Protein AF-A0A966RGQ1-F1 (afdb_monomer_lite)

Foldseek 3Di:
DVVVLVVVCVVPVDDSVVVVLVVLLCVQAPPVLDDPLDDSLLSSLCSVDDHVVSSVLRVVQSVCVVVVRHADSQQSNVCVVVVHRDHPVRSDDPPDPPVDDDCVVVVVVVVVVVVVCVVVCVVVVPDPVRVVVVVVVCVVVVVVVVVD

Secondary structure (DSSP, 8-state):
-HHHHHHHHHHH---HHHHHHHHHHHHHS-GGG--TTS-HHHHHHHTTS-HHHHHHHHHHHHHHHHTT-PPPHHHHHHHHHHTSPPPHHHHPPP---TTS---HHHHHHHHHHHHHHHHTTHHHH--HHHHHHHHHHHHHHHHHHHT-

Structure (mmCIF, N/CA/C/O backbone):
data_AF-A0A966RGQ1-F1
#
_entry.id   AF-A0A966RGQ1-F1
#
loop_
_atom_site.group_PDB
_atom_site.id
_atom_site.type_symbol
_atom_site.label_atom_id
_atom_site.label_alt_id
_atom_site.label_comp_id
_atom_site.label_asym_id
_atom_site.label_entity_id
_atom_site.label_seq_id
_atom_site.pdbx_PDB_ins_code
_atom_site.Cartn_x
_atom_site.Cartn_y
_atom_site.Cartn_z
_atom_site.occupancy
_atom_site.B_iso_or_equiv
_atom_site.auth_seq_id
_atom_site.auth_comp_id
_atom_site.auth_asym_id
_atom_site.auth_atom_id
_atom_site.pdbx_PDB_model_num
ATOM 1 N N . PRO A 1 1 ? -16.340 -23.302 -6.396 1.00 59.97 1 PRO A N 1
ATOM 2 C CA . PRO A 1 1 ? -16.047 -22.030 -5.678 1.00 59.97 1 PRO A CA 1
ATOM 3 C C . PRO A 1 1 ? -16.454 -20.765 -6.450 1.00 59.97 1 PRO A C 1
ATOM 5 O O . PRO A 1 1 ? -16.933 -19.827 -5.831 1.00 59.97 1 PRO A O 1
ATOM 8 N N . THR A 1 2 ? -16.271 -20.742 -7.775 1.00 67.94 2 THR A N 1
ATOM 9 C CA . THR A 1 2 ? -16.638 -19.633 -8.678 1.00 67.94 2 THR A CA 1
ATOM 10 C C . THR A 1 2 ? -18.139 -19.338 -8.700 1.00 67.94 2 THR A C 1
ATOM 12 O O . THR A 1 2 ? -18.509 -18.208 -8.413 1.00 67.94 2 THR A O 1
ATOM 15 N N . ALA A 1 3 ? -18.987 -20.358 -8.879 1.00 76.88 3 ALA A N 1
ATOM 16 C CA . ALA A 1 3 ? -20.446 -20.190 -8.954 1.00 76.88 3 ALA A CA 1
ATOM 17 C C . ALA A 1 3 ? -21.059 -19.460 -7.739 1.00 76.88 3 ALA A C 1
ATOM 19 O O . ALA A 1 3 ? -21.890 -18.578 -7.904 1.00 76.88 3 ALA A O 1
ATOM 20 N N . ILE A 1 4 ? -20.579 -19.752 -6.521 1.00 87.94 4 ILE A N 1
ATOM 21 C CA . ILE A 1 4 ? -21.057 -19.098 -5.286 1.00 87.94 4 ILE A CA 1
ATOM 22 C C . ILE A 1 4 ? -20.761 -17.592 -5.296 1.00 87.94 4 ILE A C 1
ATOM 24 O O . ILE A 1 4 ? -21.556 -16.795 -4.805 1.00 87.94 4 ILE A O 1
ATOM 28 N N . VAL A 1 5 ? -19.602 -17.194 -5.827 1.00 89.44 5 VAL A N 1
ATOM 29 C CA . VAL A 1 5 ? -19.222 -15.779 -5.887 1.00 89.44 5 VAL A CA 1
ATOM 30 C C . VAL A 1 5 ? -20.052 -15.060 -6.944 1.00 89.44 5 VAL A C 1
ATOM 32 O O . VAL A 1 5 ? -20.506 -13.953 -6.686 1.00 89.44 5 VAL A O 1
ATOM 35 N N . ASP A 1 6 ? -20.292 -15.690 -8.092 1.00 92.00 6 ASP A N 1
ATOM 36 C CA . ASP A 1 6 ? -21.054 -15.084 -9.186 1.00 92.00 6 ASP A CA 1
ATOM 37 C C . ASP A 1 6 ? -22.537 -14.889 -8.799 1.00 92.00 6 ASP A C 1
ATOM 39 O O . ASP A 1 6 ? -23.110 -13.827 -9.051 1.00 92.00 6 ASP A O 1
ATOM 43 N N . ASP A 1 7 ? -23.132 -15.842 -8.069 1.00 95.12 7 ASP A N 1
ATOM 44 C CA . ASP A 1 7 ? -24.458 -15.669 -7.460 1.00 95.12 7 ASP A CA 1
ATOM 45 C C . ASP A 1 7 ? -24.485 -14.535 -6.430 1.00 95.12 7 ASP A C 1
ATOM 47 O O . ASP A 1 7 ? -25.419 -13.729 -6.411 1.00 95.12 7 ASP A O 1
ATOM 51 N N . ALA A 1 8 ? -23.453 -14.429 -5.590 1.00 94.75 8 ALA A N 1
ATOM 52 C CA . ALA A 1 8 ? -23.352 -13.351 -4.616 1.00 94.75 8 ALA A CA 1
ATOM 53 C C . ALA A 1 8 ? -23.220 -11.973 -5.291 1.00 94.75 8 ALA A C 1
ATOM 55 O O . ALA A 1 8 ? -23.854 -11.024 -4.829 1.00 94.75 8 ALA A O 1
ATOM 56 N N . VAL A 1 9 ? -22.478 -11.855 -6.401 1.00 96.56 9 VAL A N 1
ATOM 57 C CA . VAL A 1 9 ? -22.426 -10.620 -7.211 1.00 96.56 9 VAL A CA 1
ATOM 58 C C . VAL A 1 9 ? -23.828 -10.264 -7.704 1.00 96.56 9 VAL A C 1
ATOM 60 O O . VAL A 1 9 ? -24.276 -9.137 -7.515 1.00 96.56 9 VAL A O 1
ATOM 63 N N . ARG A 1 10 ? -24.553 -11.231 -8.277 1.00 96.50 10 ARG A N 1
ATOM 64 C CA . ARG A 1 10 ? -25.904 -11.016 -8.817 1.00 96.50 10 ARG A CA 1
ATOM 65 C C . ARG A 1 10 ? -26.911 -10.580 -7.749 1.00 96.50 10 ARG A C 1
ATOM 67 O O . ARG A 1 10 ? -27.751 -9.734 -8.027 1.00 96.50 10 ARG A O 1
ATOM 74 N N . ILE A 1 11 ? -26.849 -11.164 -6.551 1.00 97.25 11 ILE A N 1
ATOM 75 C CA . ILE A 1 11 ? -27.787 -10.871 -5.453 1.00 97.25 11 ILE A CA 1
ATOM 76 C C . ILE A 1 11 ? -27.457 -9.539 -4.769 1.00 97.25 11 ILE A C 1
ATOM 78 O O . ILE A 1 11 ? -28.365 -8.794 -4.412 1.00 97.25 11 ILE A O 1
ATOM 82 N N . THR A 1 12 ? -26.172 -9.251 -4.549 1.00 96.44 12 THR A N 1
ATOM 83 C CA . THR A 1 12 ? -25.744 -8.109 -3.719 1.00 96.44 12 THR A CA 1
ATOM 84 C C . THR A 1 12 ? -25.377 -6.863 -4.523 1.00 96.44 12 THR A C 1
ATOM 86 O O . THR A 1 12 ? -25.300 -5.781 -3.950 1.00 96.44 12 THR A O 1
ATOM 89 N N . GLY A 1 13 ? -25.092 -7.002 -5.821 1.00 96.31 13 GLY A N 1
ATOM 90 C CA . GLY A 1 13 ? -24.530 -5.937 -6.656 1.00 96.31 13 GLY A CA 1
ATOM 91 C C . GLY A 1 13 ? -23.077 -5.575 -6.320 1.00 96.31 13 GLY A C 1
ATOM 92 O O . GLY A 1 13 ? -22.519 -4.660 -6.923 1.00 96.31 13 GLY A O 1
ATOM 93 N N . ILE A 1 14 ? -22.445 -6.267 -5.367 1.00 95.69 14 ILE A N 1
ATOM 94 C CA . ILE A 1 14 ? -21.058 -6.017 -4.972 1.00 95.69 14 ILE A CA 1
ATOM 95 C C . ILE A 1 14 ? -20.123 -6.647 -6.004 1.00 95.69 14 ILE A C 1
ATOM 97 O O . ILE A 1 14 ? -20.281 -7.812 -6.367 1.00 95.69 14 ILE A O 1
ATOM 101 N N . ASP A 1 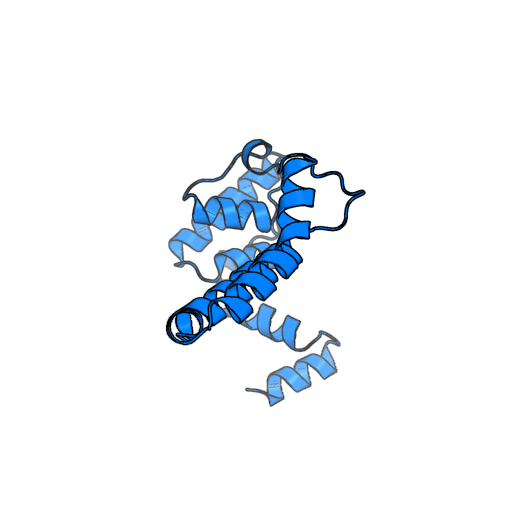15 ? -19.106 -5.894 -6.429 1.00 95.31 15 ASP A N 1
ATOM 102 C CA . ASP A 1 15 ? -18.086 -6.397 -7.347 1.00 95.31 15 ASP A CA 1
ATOM 103 C C . ASP A 1 15 ? -17.401 -7.677 -6.827 1.00 95.31 15 ASP A C 1
ATOM 105 O O . ASP A 1 15 ? -17.111 -7.851 -5.635 1.00 95.31 15 ASP A O 1
ATOM 109 N N . ARG A 1 16 ? -17.068 -8.559 -7.769 1.00 94.50 16 ARG A N 1
ATOM 110 C CA . ARG A 1 16 ? -16.435 -9.853 -7.520 1.00 94.50 16 ARG A CA 1
ATOM 111 C C . ARG A 1 16 ? -15.149 -9.733 -6.703 1.00 94.50 16 ARG A C 1
ATOM 113 O O . ARG A 1 16 ? -14.925 -10.538 -5.796 1.00 94.50 16 ARG A O 1
ATOM 120 N N . SER A 1 17 ? -14.290 -8.758 -7.004 1.00 93.06 17 SER A N 1
ATOM 121 C CA . SER A 1 17 ? -13.024 -8.575 -6.283 1.00 93.06 17 SER A CA 1
ATOM 122 C C . SER A 1 17 ? -13.260 -8.157 -4.829 1.00 93.06 17 SER A C 1
ATOM 124 O O . SER A 1 17 ? -12.569 -8.638 -3.926 1.00 93.06 17 SER A O 1
ATOM 126 N N . THR A 1 18 ? -14.290 -7.346 -4.580 1.00 93.75 18 THR A N 1
ATOM 127 C CA . THR A 1 18 ? -14.711 -6.937 -3.237 1.00 93.75 18 THR A CA 1
ATOM 128 C C . THR A 1 18 ? -15.231 -8.126 -2.434 1.00 93.75 18 THR A C 1
ATOM 130 O O . THR A 1 18 ? -14.769 -8.346 -1.314 1.00 93.75 18 THR A O 1
ATOM 133 N N . LEU A 1 19 ? -16.092 -8.969 -3.014 1.00 95.62 19 LEU A N 1
ATOM 134 C CA . LEU A 1 19 ? -16.584 -10.183 -2.346 1.00 95.62 19 LEU A CA 1
ATOM 135 C C . LEU A 1 19 ? -15.451 -11.157 -2.000 1.00 95.62 19 LEU A C 1
ATOM 137 O O . LEU A 1 19 ? -15.415 -11.715 -0.901 1.00 95.62 19 LEU A O 1
ATOM 141 N N . LEU A 1 20 ? -14.482 -11.331 -2.902 1.00 94.06 20 LEU A N 1
ATOM 142 C CA . LEU A 1 20 ? -13.304 -12.159 -2.636 1.00 94.06 20 LEU A CA 1
ATOM 143 C C . LEU A 1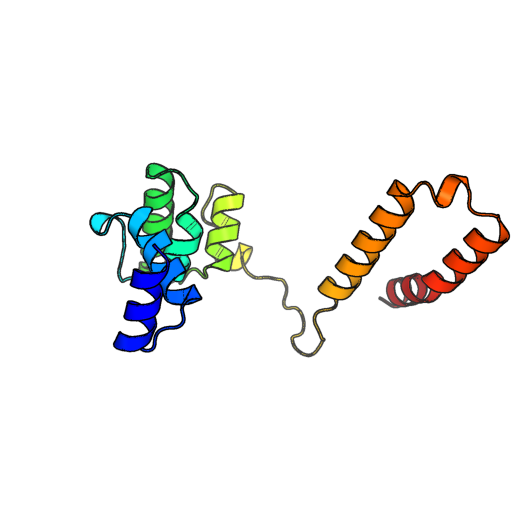 20 ? -12.434 -11.577 -1.516 1.00 94.06 20 LEU A C 1
ATOM 145 O O . LEU A 1 20 ? -11.957 -12.336 -0.668 1.00 94.06 20 LEU A O 1
ATOM 149 N N . ASN A 1 21 ? -12.268 -10.251 -1.466 1.00 94.12 21 ASN A N 1
ATOM 150 C CA . ASN A 1 21 ? -11.575 -9.572 -0.369 1.00 94.12 21 ASN A CA 1
ATOM 151 C C . ASN A 1 21 ? -12.307 -9.777 0.966 1.00 94.12 21 ASN A C 1
ATOM 153 O O . ASN A 1 21 ? -11.669 -10.095 1.971 1.00 94.12 21 ASN A O 1
ATOM 157 N N . TYR A 1 22 ? -13.635 -9.651 0.986 1.00 95.19 22 TYR A N 1
ATOM 158 C CA . TYR A 1 22 ? -14.451 -9.881 2.181 1.00 95.19 22 TYR A CA 1
ATOM 159 C C . TYR A 1 22 ? -14.344 -11.327 2.659 1.00 95.19 22 TYR A C 1
ATOM 161 O O . TYR A 1 22 ? -14.099 -11.573 3.842 1.00 95.19 22 TYR A O 1
ATOM 169 N N . ALA A 1 23 ? -14.439 -12.294 1.748 1.00 95.31 23 ALA A N 1
ATOM 170 C CA . ALA A 1 23 ? -14.273 -13.705 2.072 1.00 95.31 23 ALA A CA 1
ATOM 171 C C . ALA A 1 23 ? -12.858 -14.011 2.596 1.00 95.31 23 ALA A C 1
ATOM 173 O O . ALA A 1 23 ? -12.702 -14.762 3.559 1.00 95.31 23 ALA A O 1
ATOM 174 N N . TYR A 1 24 ? -11.821 -13.423 1.991 1.00 95.88 24 TYR A N 1
ATOM 175 C CA . TYR A 1 24 ? -10.432 -13.591 2.420 1.00 95.88 24 TYR A CA 1
ATOM 176 C C . TYR A 1 24 ? -10.207 -13.085 3.847 1.00 95.88 24 TYR A C 1
ATOM 178 O O . TYR A 1 24 ? -9.762 -13.855 4.701 1.00 95.88 24 TYR A O 1
ATOM 186 N N . VAL A 1 25 ? -10.563 -11.828 4.117 1.00 97.44 25 VAL A N 1
ATOM 187 C CA . VAL A 1 25 ? -10.425 -11.221 5.447 1.00 97.44 25 VAL A CA 1
ATOM 188 C C . VAL A 1 25 ? -11.271 -11.982 6.461 1.00 97.44 25 VAL A C 1
ATOM 190 O O . VAL A 1 25 ? -10.786 -12.304 7.543 1.00 97.44 25 VAL A O 1
ATOM 193 N N . SER A 1 26 ? -12.494 -12.370 6.087 1.00 96.50 26 SER A N 1
ATOM 194 C CA . SER A 1 26 ? -13.390 -13.076 7.000 1.00 96.50 26 SER A CA 1
ATOM 195 C C . SER A 1 26 ? -12.860 -14.438 7.444 1.00 96.50 26 SER A C 1
ATOM 197 O O . SER A 1 26 ? -13.064 -14.824 8.593 1.00 96.50 26 SER A O 1
ATOM 199 N N . ARG A 1 27 ? -12.164 -15.159 6.555 1.00 96.06 27 ARG A N 1
ATOM 200 C CA . ARG A 1 27 ? -11.516 -16.438 6.886 1.00 96.06 27 ARG A CA 1
ATOM 201 C C . ARG A 1 27 ? -10.276 -16.268 7.759 1.00 96.06 27 ARG A C 1
ATOM 203 O O . ARG A 1 27 ? -9.961 -17.166 8.529 1.00 96.06 27 ARG A O 1
ATOM 210 N N . LYS A 1 28 ? -9.542 -15.165 7.596 1.00 97.69 28 LYS A N 1
ATOM 211 C CA . LYS A 1 28 ? -8.277 -14.928 8.304 1.00 97.69 28 LYS A CA 1
ATOM 212 C C . LYS A 1 28 ? -8.467 -14.304 9.678 1.00 97.69 28 LYS A C 1
ATOM 214 O O . LYS A 1 28 ? -7.700 -14.624 10.575 1.00 97.69 28 LYS A O 1
ATOM 219 N N . ILE A 1 29 ? -9.488 -13.467 9.834 1.00 97.00 29 ILE A N 1
ATOM 220 C CA . ILE A 1 29 ? -9.728 -12.694 11.051 1.00 97.00 29 ILE A CA 1
ATOM 221 C C . ILE A 1 29 ? -11.104 -13.083 11.597 1.00 97.00 29 ILE A C 1
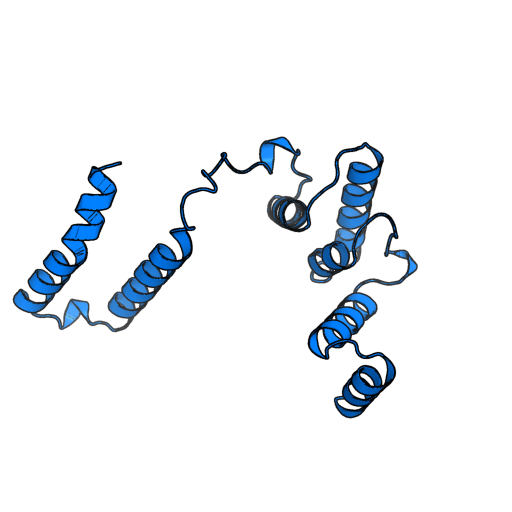ATOM 223 O O . ILE A 1 29 ? -12.120 -12.708 11.000 1.00 97.00 29 ILE A O 1
ATOM 227 N N . PRO A 1 30 ? -11.181 -13.844 12.703 1.00 93.81 30 PRO A N 1
ATOM 228 C CA . PRO A 1 30 ? -12.445 -14.206 13.338 1.00 93.81 30 PRO A CA 1
ATOM 229 C C . PRO A 1 30 ? -13.252 -12.973 13.751 1.00 93.81 30 PRO A C 1
ATOM 231 O O . PRO A 1 30 ? -12.671 -11.949 14.095 1.00 93.81 30 PRO A O 1
ATOM 234 N N . ILE A 1 31 ? -14.585 -13.076 13.784 1.00 93.69 31 ILE A N 1
ATOM 235 C CA . ILE A 1 31 ? -15.473 -11.946 14.118 1.00 93.69 31 ILE A CA 1
ATOM 236 C C . ILE A 1 31 ? -15.122 -11.278 15.458 1.00 93.69 31 ILE A C 1
ATOM 238 O O . ILE A 1 31 ? -15.112 -10.059 15.537 1.00 93.69 31 ILE A O 1
ATOM 242 N N . ARG A 1 32 ? -14.729 -12.069 16.467 1.00 91.75 32 ARG A N 1
ATOM 243 C CA . ARG A 1 32 ? -14.299 -11.596 17.798 1.00 91.75 32 ARG A CA 1
ATOM 244 C C . ARG A 1 32 ? -13.025 -10.748 17.799 1.00 91.75 32 ARG A C 1
ATOM 246 O O . ARG A 1 32 ? -12.735 -10.099 18.790 1.00 91.75 32 ARG A O 1
ATOM 253 N N . SER A 1 33 ? -12.237 -10.828 16.731 1.00 91.00 33 SER A N 1
ATOM 254 C CA . SER A 1 33 ? -11.002 -10.063 16.553 1.00 91.00 33 SER A CA 1
ATOM 255 C C . SER A 1 33 ? -11.207 -8.870 15.622 1.00 91.00 33 SER A C 1
ATOM 257 O O . SER A 1 33 ? -10.265 -8.127 15.386 1.00 91.00 33 SER A O 1
ATOM 259 N N . ARG A 1 34 ? -12.409 -8.703 15.054 1.00 94.69 34 ARG A N 1
ATOM 260 C CA . ARG A 1 34 ? -12.757 -7.539 14.239 1.00 94.69 34 ARG A CA 1
ATOM 261 C C . ARG A 1 34 ? -13.336 -6.461 15.138 1.00 94.69 34 ARG A C 1
ATOM 263 O O . ARG A 1 34 ? -14.055 -6.763 16.085 1.00 94.69 34 ARG A O 1
ATOM 270 N N . THR A 1 35 ? -13.076 -5.212 14.790 1.00 94.06 35 THR A N 1
ATOM 271 C CA . THR A 1 35 ? -13.604 -4.054 15.510 1.00 94.06 35 THR A CA 1
ATOM 272 C C . THR A 1 35 ? -14.330 -3.118 14.557 1.00 94.06 35 THR A C 1
ATOM 274 O O . THR A 1 35 ? -13.874 -2.879 13.440 1.00 94.06 35 THR A O 1
ATOM 277 N N . ALA A 1 36 ? -15.458 -2.564 15.003 1.00 93.75 36 ALA A N 1
ATOM 278 C CA . ALA A 1 36 ? -16.198 -1.554 14.251 1.00 93.75 36 ALA A CA 1
ATOM 279 C C . ALA A 1 36 ? -15.485 -0.187 14.230 1.00 93.75 36 ALA A C 1
ATOM 281 O O . ALA A 1 36 ? -15.804 0.649 13.390 1.00 93.75 36 ALA A O 1
ATOM 282 N N . THR A 1 37 ? -14.504 0.037 15.116 1.00 94.94 37 THR A N 1
ATOM 283 C CA . THR A 1 37 ? -13.704 1.275 15.141 1.00 94.94 37 THR A CA 1
ATOM 284 C C . THR A 1 37 ? -12.759 1.402 13.947 1.00 94.94 37 THR A C 1
ATOM 286 O O . THR A 1 37 ? -12.323 2.504 13.622 1.00 94.94 37 THR A O 1
ATOM 289 N N . LEU A 1 38 ? -12.439 0.289 13.277 1.00 96.38 38 LEU A N 1
ATOM 290 C CA . LEU A 1 38 ? -11.528 0.246 12.139 1.00 96.38 38 LEU A CA 1
ATOM 291 C C . LEU A 1 38 ? -12.263 -0.174 10.870 1.00 96.38 38 LEU A C 1
ATOM 293 O O . LEU A 1 38 ? -13.103 -1.070 10.867 1.00 96.38 38 LEU A O 1
ATOM 297 N N . SER A 1 39 ? -11.881 0.428 9.744 1.00 95.50 39 SER A N 1
ATOM 298 C CA . SER A 1 39 ? -12.431 0.036 8.445 1.00 95.50 39 SER A CA 1
ATOM 299 C C . SER A 1 39 ? -12.015 -1.385 8.038 1.00 95.50 39 SER A C 1
ATOM 301 O O . SER A 1 39 ? -11.009 -1.935 8.501 1.00 95.50 39 SER A O 1
ATOM 303 N N . TRP A 1 40 ? -12.750 -1.983 7.097 1.00 95.38 40 TRP A N 1
ATOM 304 C CA . TRP A 1 40 ? -12.427 -3.310 6.559 1.00 95.38 40 TRP A CA 1
ATOM 305 C C . TRP A 1 40 ? -11.019 -3.393 5.944 1.00 95.38 40 TRP A C 1
ATOM 307 O O . TRP A 1 40 ? -10.355 -4.426 6.010 1.00 95.38 40 TRP A O 1
ATOM 317 N N . GLU A 1 41 ? -10.517 -2.286 5.395 1.00 95.38 41 GLU A N 1
ATOM 318 C CA . GLU A 1 41 ? -9.176 -2.239 4.812 1.00 95.38 41 GLU A CA 1
ATOM 319 C C . GLU A 1 41 ? -8.062 -2.342 5.869 1.00 95.38 41 GLU A C 1
ATOM 321 O O . GLU A 1 41 ? -7.013 -2.913 5.574 1.00 95.38 41 GLU A O 1
ATOM 326 N N . HIS A 1 42 ? -8.281 -1.899 7.115 1.00 97.31 42 HIS A N 1
ATOM 327 C CA . HIS A 1 42 ? -7.329 -2.149 8.211 1.00 97.31 42 HIS A CA 1
ATOM 328 C C . HIS A 1 42 ? -7.210 -3.644 8.504 1.00 97.31 42 HIS A C 1
ATOM 330 O O . HIS A 1 42 ? -6.109 -4.189 8.573 1.00 97.31 42 HIS A O 1
ATOM 336 N N . HIS A 1 43 ? -8.352 -4.328 8.563 1.00 98.00 43 HIS A N 1
ATOM 337 C CA . HIS A 1 43 ? -8.409 -5.777 8.717 1.00 98.00 43 HIS A CA 1
ATOM 338 C C . HIS A 1 43 ? -7.694 -6.479 7.552 1.00 98.00 43 HIS A C 1
ATOM 340 O O . HIS A 1 43 ? -6.913 -7.407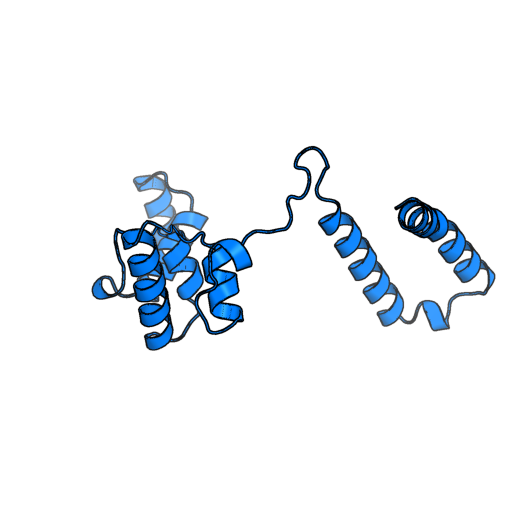 7.753 1.00 98.00 43 HIS A O 1
ATOM 346 N N . LYS A 1 44 ? -7.866 -5.996 6.319 1.00 97.38 44 LYS A N 1
ATOM 347 C CA . LYS A 1 44 ? -7.147 -6.523 5.152 1.00 97.38 44 LYS A CA 1
ATOM 348 C C . LYS A 1 44 ? -5.629 -6.364 5.248 1.00 97.38 44 LYS A C 1
ATOM 350 O O . LYS A 1 44 ? -4.916 -7.270 4.815 1.00 97.38 44 LYS A O 1
ATOM 355 N N . VAL A 1 45 ? -5.130 -5.253 5.799 1.00 97.12 45 VAL A N 1
ATOM 356 C CA . VAL A 1 45 ? -3.686 -5.026 5.996 1.00 97.12 45 VAL A CA 1
ATOM 357 C C . VAL A 1 45 ? -3.085 -6.094 6.912 1.00 97.12 45 VAL A C 1
ATOM 359 O O . VAL A 1 45 ? -2.051 -6.661 6.564 1.00 97.12 45 VAL A O 1
ATOM 362 N N . VAL A 1 46 ? -3.751 -6.420 8.023 1.00 97.56 46 VAL A N 1
ATOM 363 C CA . VAL A 1 46 ? -3.226 -7.382 9.007 1.00 97.56 46 VAL A CA 1
ATOM 364 C C . VAL A 1 46 ? -3.520 -8.845 8.662 1.00 97.56 46 VAL A C 1
ATOM 366 O O . VAL A 1 46 ? -2.854 -9.727 9.182 1.00 97.56 46 VAL A O 1
ATOM 369 N N . ALA A 1 47 ? -4.457 -9.146 7.755 1.00 97.50 47 ALA A N 1
ATOM 370 C CA . ALA A 1 47 ? -4.913 -10.517 7.456 1.00 97.50 47 ALA A CA 1
ATOM 371 C C . ALA A 1 47 ? -3.813 -11.506 7.001 1.00 97.50 47 ALA A C 1
ATOM 373 O O . ALA A 1 47 ? -4.040 -12.720 6.974 1.00 97.50 47 ALA A O 1
ATOM 374 N N . LYS A 1 48 ? -2.636 -11.002 6.611 1.00 94.31 48 LYS A N 1
ATOM 375 C CA . LYS A 1 48 ? -1.459 -11.811 6.257 1.00 94.31 48 LYS A CA 1
ATOM 376 C C . LYS A 1 48 ? -0.582 -12.189 7.456 1.00 94.31 48 LYS A C 1
ATOM 378 O O . LYS A 1 48 ? 0.230 -13.095 7.309 1.00 94.31 48 LYS A O 1
ATOM 383 N N . LEU A 1 49 ? -0.737 -11.514 8.591 1.00 95.94 49 LEU A N 1
ATOM 384 C CA . LEU A 1 49 ? 0.056 -11.727 9.800 1.00 95.94 49 LEU A CA 1
ATOM 385 C C . LEU A 1 49 ? -0.434 -12.954 10.589 1.00 95.94 49 LEU A C 1
ATOM 387 O O . LEU A 1 49 ? -1.572 -13.398 10.384 1.00 95.94 49 LEU A O 1
ATOM 391 N N . PRO A 1 50 ? 0.380 -13.504 11.504 1.00 95.44 50 PRO A N 1
ATOM 392 C CA . PRO A 1 50 ? -0.063 -14.498 12.477 1.00 95.44 50 PRO A CA 1
ATOM 393 C C . PRO A 1 50 ? -1.229 -13.994 13.354 1.00 95.44 50 PRO A C 1
ATOM 395 O O . PRO A 1 50 ? -1.323 -12.797 13.618 1.00 95.44 50 PRO A O 1
ATOM 398 N N . PRO A 1 51 ? -2.115 -14.876 13.862 1.00 93.88 51 PRO A N 1
ATOM 399 C CA . PRO A 1 51 ? -3.308 -14.464 14.617 1.00 93.88 51 PRO A CA 1
ATOM 400 C C . PRO A 1 51 ? -3.051 -13.633 15.883 1.00 93.88 51 PRO A C 1
ATOM 402 O O . PRO A 1 51 ? -3.937 -12.901 16.321 1.00 93.88 51 PRO A O 1
ATOM 405 N N . VAL A 1 52 ? -1.876 -13.779 16.504 1.00 93.56 52 VAL A N 1
ATOM 406 C CA . VAL A 1 52 ? -1.483 -12.979 17.675 1.00 93.56 52 VAL A CA 1
ATOM 407 C C . VAL A 1 52 ? -1.186 -11.547 17.237 1.00 93.56 52 VAL A C 1
ATOM 409 O O . VAL A 1 52 ? -1.888 -10.636 17.664 1.00 93.56 52 VAL A O 1
ATOM 412 N N . GLU A 1 53 ? -0.274 -11.377 16.279 1.00 95.38 53 GLU A N 1
ATOM 413 C CA . GLU A 1 53 ? 0.074 -10.070 15.710 1.00 95.38 53 GLU A CA 1
ATOM 414 C C . GLU A 1 53 ? -1.140 -9.357 15.100 1.00 95.38 53 GLU A C 1
ATOM 416 O O . GLU A 1 53 ? -1.305 -8.154 15.271 1.00 95.38 53 GLU A O 1
ATOM 421 N N . GLN A 1 54 ? -2.040 -10.082 14.421 1.00 97.38 54 GLN A N 1
ATOM 422 C CA . GLN A 1 54 ? -3.287 -9.501 13.905 1.00 97.38 54 GLN A CA 1
ATOM 423 C C . GLN A 1 54 ? -4.059 -8.749 14.989 1.00 97.38 54 GLN A C 1
ATOM 425 O O . GLN A 1 54 ? -4.535 -7.644 14.749 1.00 97.38 54 GLN A O 1
ATOM 430 N N . ARG A 1 55 ? -4.197 -9.366 16.165 1.00 95.25 55 ARG A N 1
ATOM 431 C CA . ARG A 1 55 ? -4.935 -8.797 17.291 1.00 95.25 55 ARG A CA 1
ATOM 432 C C . ARG A 1 55 ? -4.190 -7.612 17.881 1.00 95.25 55 ARG A C 1
ATOM 434 O O . ARG A 1 55 ? -4.793 -6.562 18.030 1.00 95.25 55 ARG A O 1
ATOM 441 N N . GLU A 1 56 ? -2.892 -7.760 18.127 1.00 95.25 56 GLU A N 1
ATOM 442 C CA . GLU A 1 56 ? -2.048 -6.689 18.669 1.00 95.25 56 GLU A CA 1
ATOM 443 C C . GLU A 1 56 ? -2.115 -5.425 17.804 1.00 95.25 56 GLU A C 1
ATOM 445 O O . GLU A 1 56 ? -2.347 -4.330 18.314 1.00 95.25 56 GLU A O 1
ATOM 450 N N . TRP A 1 57 ? -2.004 -5.572 16.482 1.00 97.44 57 TRP A N 1
ATOM 451 C CA . TRP A 1 57 ? -2.071 -4.443 15.555 1.00 97.44 57 TRP A CA 1
ATOM 452 C C . TRP A 1 57 ? -3.469 -3.834 15.431 1.00 97.44 57 TRP A C 1
ATOM 454 O O . TRP A 1 57 ? -3.585 -2.615 15.287 1.00 97.44 57 TRP A O 1
ATOM 464 N N . LEU A 1 58 ? -4.530 -4.646 15.477 1.00 97.19 58 LEU A N 1
ATOM 465 C CA . LEU A 1 58 ? -5.904 -4.134 15.464 1.00 97.19 58 LEU A CA 1
ATOM 466 C C . LEU A 1 58 ? -6.236 -3.401 16.764 1.00 97.19 58 LEU A C 1
ATOM 468 O O . LEU A 1 58 ? -6.816 -2.320 16.703 1.00 97.19 58 LEU A O 1
ATOM 472 N N . ASP A 1 59 ? -5.825 -3.935 17.912 1.00 95.81 59 ASP A N 1
ATOM 473 C CA . ASP A 1 59 ? -6.040 -3.312 19.216 1.00 95.81 59 ASP A CA 1
ATOM 474 C C . ASP A 1 59 ? -5.263 -1.996 19.316 1.00 95.81 59 ASP A C 1
ATOM 476 O O . ASP A 1 59 ? -5.841 -0.970 19.670 1.00 95.81 59 ASP A O 1
ATOM 480 N N . ALA A 1 60 ? -3.988 -1.982 18.915 1.00 95.12 60 ALA A N 1
ATOM 481 C CA . ALA A 1 60 ? -3.173 -0.770 18.915 1.00 95.12 60 ALA A CA 1
ATOM 482 C C . ALA A 1 60 ? -3.745 0.315 17.984 1.00 95.12 60 ALA A C 1
ATOM 484 O O . ALA A 1 60 ? -3.839 1.485 18.362 1.00 95.12 60 ALA A O 1
ATOM 485 N N . ALA A 1 61 ? -4.190 -0.058 16.779 1.00 96.12 61 ALA A N 1
ATOM 486 C CA . ALA A 1 61 ? -4.826 0.881 15.858 1.00 96.12 61 ALA A CA 1
ATOM 487 C C . ALA A 1 61 ? -6.182 1.386 16.386 1.00 96.12 61 ALA A C 1
ATOM 489 O O . ALA A 1 61 ? -6.472 2.578 16.283 1.00 96.12 61 ALA A O 1
ATOM 490 N N . ALA A 1 62 ? -7.003 0.516 16.980 1.00 96.00 62 ALA A N 1
ATOM 491 C CA . ALA A 1 62 ? -8.291 0.889 17.565 1.00 96.00 62 ALA A CA 1
ATOM 492 C C . ALA A 1 62 ? -8.136 1.819 18.778 1.00 96.00 62 ALA A C 1
ATOM 494 O O . ALA A 1 62 ? -8.909 2.769 18.929 1.00 96.00 62 ALA A O 1
ATOM 495 N N . GLN A 1 63 ? -7.130 1.575 19.620 1.00 94.88 63 GLN A N 1
ATOM 496 C CA . GLN A 1 63 ? -6.775 2.448 20.740 1.00 94.88 63 GLN A CA 1
ATOM 497 C C . GLN A 1 63 ? -6.318 3.821 20.247 1.00 94.88 63 GLN A C 1
ATOM 499 O O . GLN A 1 63 ? -6.786 4.832 20.761 1.00 94.88 63 GLN A O 1
ATOM 504 N N . SER A 1 64 ? -5.483 3.868 19.205 1.00 92.62 64 SER A N 1
ATOM 505 C CA . SER A 1 64 ? -5.030 5.124 18.596 1.00 92.62 64 SER A CA 1
ATOM 506 C C . SER A 1 64 ? -6.205 5.957 18.057 1.00 92.62 64 SER A C 1
ATOM 508 O O . SER A 1 64 ? -6.323 7.136 18.388 1.00 92.62 64 SER A O 1
ATOM 510 N N . VAL A 1 65 ? -7.157 5.325 17.353 1.00 92.50 65 VAL A N 1
ATOM 511 C CA . VAL A 1 65 ? -8.408 5.979 16.917 1.00 92.50 65 VAL A CA 1
ATOM 512 C C . VAL A 1 65 ? -9.199 6.515 18.113 1.00 92.50 65 VAL A C 1
ATOM 514 O O . VAL A 1 65 ? -9.659 7.654 18.083 1.00 92.50 65 VAL A O 1
ATOM 517 N N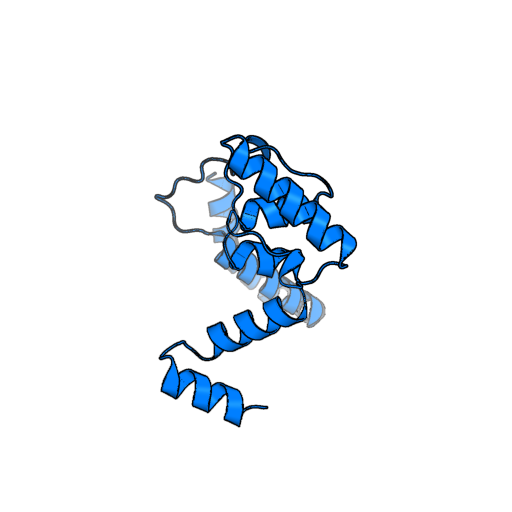 . SER A 1 66 ? -9.331 5.721 19.177 1.00 93.00 66 SER A N 1
ATOM 518 C CA . SER A 1 66 ? -10.076 6.110 20.385 1.00 93.00 66 SER A CA 1
ATOM 519 C C . SER A 1 66 ? -9.405 7.259 21.148 1.00 93.00 66 SER A C 1
ATOM 521 O O . SER A 1 66 ? -10.089 8.055 21.782 1.00 93.00 66 SER A O 1
ATOM 523 N N . ALA A 1 67 ? -8.080 7.382 21.045 1.00 92.19 67 ALA A N 1
ATOM 524 C CA . ALA A 1 67 ? -7.291 8.483 21.591 1.00 92.19 67 ALA A CA 1
ATOM 525 C C . ALA A 1 67 ? -7.314 9.753 20.713 1.00 92.19 67 ALA A C 1
ATOM 527 O O . ALA A 1 67 ? -6.591 10.704 20.998 1.00 92.19 67 ALA A O 1
ATOM 528 N N . GLY A 1 68 ? -8.118 9.782 19.643 1.00 91.81 68 GLY A N 1
ATOM 529 C CA . GLY A 1 68 ? -8.223 10.929 18.734 1.00 91.81 68 GLY A CA 1
ATOM 530 C C . GLY A 1 68 ? -7.153 10.971 17.640 1.00 91.81 68 GLY A C 1
ATOM 531 O O . GLY A 1 68 ? -7.076 11.954 16.908 1.00 91.81 68 GLY A O 1
ATOM 532 N N . ASN A 1 69 ? -6.367 9.902 17.486 1.00 90.31 69 ASN A N 1
ATOM 533 C CA . ASN A 1 69 ? -5.289 9.787 16.506 1.00 90.31 69 ASN A CA 1
ATOM 534 C C . ASN A 1 69 ? -5.643 8.721 15.453 1.00 90.31 69 ASN A C 1
ATOM 536 O O . ASN A 1 69 ? -5.181 7.583 15.529 1.00 90.31 69 ASN A O 1
ATOM 540 N N . PRO A 1 70 ? -6.497 9.027 14.460 1.00 90.12 70 PRO A N 1
ATOM 541 C CA . PRO A 1 70 ? -6.899 8.040 13.470 1.00 90.12 70 PRO A CA 1
ATOM 542 C C . PRO A 1 70 ? -5.710 7.567 12.627 1.00 90.12 70 PRO A C 1
ATOM 544 O O . PRO A 1 70 ? -5.014 8.349 11.979 1.00 90.12 70 PRO A O 1
ATOM 547 N N . VAL A 1 71 ? -5.510 6.251 12.592 1.00 91.94 71 VAL A N 1
ATOM 548 C CA . VAL A 1 71 ? -4.432 5.610 11.835 1.00 91.94 71 VAL A CA 1
ATOM 549 C C . VAL A 1 71 ? -4.929 5.320 10.424 1.00 91.94 71 VAL A C 1
ATOM 551 O O . VAL A 1 71 ? -5.984 4.722 10.244 1.00 91.94 71 VAL A O 1
ATOM 554 N N . SER A 1 72 ? -4.178 5.724 9.398 1.00 93.00 72 SER A N 1
ATOM 555 C CA . SER A 1 72 ? -4.477 5.316 8.018 1.00 93.00 72 SER A CA 1
ATOM 556 C C . SER A 1 72 ? -3.983 3.892 7.739 1.00 93.00 72 SER A C 1
ATOM 558 O O . SER A 1 72 ? -2.997 3.438 8.316 1.00 93.00 72 SER A O 1
ATOM 560 N N . THR A 1 73 ? -4.568 3.192 6.764 1.00 93.62 73 THR A N 1
ATOM 561 C CA . THR A 1 73 ? -4.105 1.843 6.367 1.00 93.62 73 THR A CA 1
ATOM 562 C C . THR A 1 73 ? -2.651 1.828 5.889 1.00 93.62 73 THR A C 1
ATOM 564 O O . THR A 1 73 ? -1.939 0.832 6.048 1.00 93.62 73 THR A O 1
ATOM 567 N N . ARG A 1 74 ? -2.184 2.944 5.319 1.00 90.81 74 ARG A N 1
ATOM 568 C CA . ARG A 1 74 ? -0.787 3.148 4.934 1.00 90.81 74 ARG A CA 1
ATOM 569 C C . ARG A 1 74 ? 0.120 3.307 6.153 1.00 90.81 74 ARG A C 1
ATOM 571 O O . ARG A 1 74 ? 1.178 2.679 6.180 1.00 90.81 74 ARG A O 1
ATOM 578 N N . ALA A 1 75 ? -0.286 4.125 7.124 1.00 92.00 75 ALA A N 1
ATOM 579 C CA . ALA A 1 75 ? 0.419 4.284 8.392 1.00 92.00 75 ALA A CA 1
ATOM 580 C C . ALA A 1 75 ? 0.510 2.938 9.119 1.00 92.00 75 ALA A C 1
ATOM 582 O O . ALA A 1 75 ? 1.612 2.504 9.425 1.00 92.00 75 ALA A O 1
ATOM 583 N N . LEU A 1 76 ? -0.605 2.206 9.238 1.00 95.12 76 LEU A N 1
ATOM 584 C CA . LEU A 1 76 ? -0.635 0.867 9.834 1.00 95.12 76 LEU A CA 1
ATOM 585 C C . LEU A 1 76 ? 0.342 -0.096 9.143 1.00 95.12 76 LEU A C 1
ATOM 587 O O . LEU A 1 76 ? 1.090 -0.805 9.807 1.00 95.12 76 LEU A O 1
ATOM 591 N N . ARG A 1 77 ? 0.394 -0.099 7.805 1.00 95.00 77 ARG A N 1
ATOM 592 C CA . ARG A 1 77 ? 1.352 -0.931 7.059 1.00 95.00 77 ARG A CA 1
ATOM 593 C C . ARG A 1 77 ? 2.806 -0.556 7.357 1.00 95.00 77 ARG A C 1
ATOM 595 O O . ARG A 1 77 ? 3.646 -1.446 7.449 1.00 95.00 77 ARG A O 1
ATOM 602 N N . ARG A 1 78 ? 3.112 0.739 7.481 1.00 92.12 78 ARG A N 1
ATOM 603 C CA . ARG A 1 78 ? 4.451 1.192 7.884 1.00 92.12 78 ARG A CA 1
ATOM 604 C C . ARG A 1 78 ? 4.771 0.754 9.310 1.00 92.12 78 ARG A C 1
ATOM 606 O O . ARG A 1 78 ? 5.842 0.196 9.496 1.00 92.12 78 ARG A O 1
ATOM 613 N N . SER A 1 79 ? 3.835 0.922 10.241 1.00 94.56 79 SER A N 1
ATOM 614 C CA . SER A 1 79 ? 3.974 0.492 11.633 1.00 94.56 79 SER A CA 1
ATOM 615 C C . SER A 1 79 ? 4.290 -1.000 11.750 1.00 94.56 79 SER A C 1
ATOM 617 O O . SER A 1 79 ? 5.247 -1.378 12.423 1.00 94.56 79 SER A O 1
ATOM 619 N N . ILE A 1 80 ? 3.560 -1.842 11.009 1.00 94.81 80 ILE A N 1
ATOM 620 C CA . ILE A 1 80 ? 3.812 -3.289 10.931 1.00 94.81 80 ILE A CA 1
ATOM 621 C C . ILE A 1 80 ? 5.234 -3.569 10.441 1.00 94.81 80 ILE A C 1
ATOM 623 O O . ILE A 1 80 ? 5.954 -4.351 11.054 1.00 94.81 80 ILE A O 1
ATOM 627 N N . ASN A 1 81 ? 5.668 -2.898 9.372 1.00 91.31 81 ASN A N 1
ATOM 628 C CA . ASN A 1 81 ? 7.017 -3.080 8.835 1.00 91.31 81 ASN A CA 1
ATOM 629 C C . ASN A 1 81 ? 8.116 -2.600 9.800 1.00 91.31 81 ASN A C 1
ATOM 631 O O . ASN A 1 81 ? 9.218 -3.140 9.764 1.00 91.31 81 ASN A O 1
ATOM 635 N N . SER A 1 82 ? 7.844 -1.591 10.633 1.00 89.88 82 SER A N 1
ATOM 636 C CA . SER A 1 82 ? 8.775 -1.104 11.659 1.00 89.88 82 SER A CA 1
ATOM 637 C C . SER A 1 82 ? 8.689 -1.858 12.988 1.00 89.88 82 SER A C 1
ATOM 639 O O . SER A 1 82 ? 9.474 -1.566 13.885 1.00 89.88 82 SER A O 1
ATOM 641 N N . GLY A 1 83 ? 7.739 -2.785 13.152 1.00 91.25 83 GLY A N 1
ATOM 642 C CA . GLY A 1 83 ? 7.537 -3.540 14.394 1.00 91.25 83 GLY A CA 1
ATOM 643 C C . GLY A 1 83 ? 7.020 -2.716 15.582 1.00 91.25 83 GLY A C 1
ATOM 644 O O . GLY A 1 83 ? 6.970 -3.224 16.696 1.00 91.25 83 GLY A O 1
ATOM 645 N N . ARG A 1 84 ? 6.632 -1.453 15.368 1.00 92.06 84 ARG A N 1
ATOM 646 C CA . ARG A 1 84 ? 6.043 -0.567 16.388 1.00 92.06 84 ARG A CA 1
ATOM 647 C C . ARG A 1 84 ? 5.015 0.377 15.778 1.00 92.06 84 ARG A C 1
ATOM 649 O O . ARG A 1 84 ? 5.134 0.721 14.601 1.00 92.06 84 ARG A O 1
ATOM 656 N N . MET A 1 85 ? 4.036 0.815 16.570 1.00 88.75 85 MET A N 1
ATOM 657 C CA . MET A 1 85 ? 3.143 1.897 16.154 1.00 88.75 85 MET A CA 1
ATOM 658 C C . MET A 1 85 ? 3.954 3.176 15.965 1.00 88.75 85 MET A C 1
ATOM 660 O O . MET A 1 85 ? 4.638 3.630 16.879 1.00 88.75 85 MET A O 1
ATOM 664 N N . LEU A 1 86 ? 3.927 3.698 14.742 1.00 87.12 86 LEU A N 1
ATOM 665 C CA . LEU A 1 86 ? 4.536 4.976 14.409 1.00 87.12 86 LEU A CA 1
ATOM 666 C C . LEU A 1 86 ? 3.603 6.111 14.817 1.00 87.12 86 LEU A C 1
ATOM 668 O O . LEU A 1 86 ? 2.389 6.019 14.613 1.00 87.12 86 LEU A O 1
ATOM 672 N N . GLU A 1 87 ? 4.186 7.190 15.325 1.00 83.12 87 GLU A N 1
ATOM 673 C CA . GLU A 1 87 ? 3.433 8.397 15.643 1.00 83.12 87 GLU A CA 1
ATOM 674 C C . GLU A 1 87 ? 2.913 9.081 14.364 1.00 83.12 87 GLU A C 1
ATOM 676 O O . GLU A 1 87 ? 3.470 8.891 13.268 1.00 83.12 87 GLU A O 1
ATOM 681 N N . PRO A 1 88 ? 1.856 9.910 14.465 1.00 76.69 88 PRO A N 1
ATOM 682 C CA . PRO A 1 88 ? 1.332 10.657 13.325 1.00 76.69 88 PRO A CA 1
ATOM 683 C C . PRO A 1 88 ? 2.412 11.467 12.600 1.00 76.69 88 PRO A C 1
ATOM 685 O O . PRO A 1 88 ? 2.411 11.526 11.374 1.00 76.69 88 PRO A O 1
ATOM 688 N N . GLU A 1 89 ? 3.366 12.043 13.335 1.00 75.81 89 GLU A N 1
ATOM 689 C CA . GLU A 1 89 ? 4.464 12.824 12.752 1.00 75.81 89 GLU A CA 1
ATOM 690 C C . GLU A 1 89 ? 5.440 11.955 11.948 1.00 75.81 89 GLU A C 1
ATOM 692 O O . GLU A 1 89 ? 5.826 12.308 10.841 1.00 75.81 89 GLU A O 1
ATOM 697 N N . GLU A 1 90 ? 5.776 10.763 12.443 1.00 74.12 90 GLU A N 1
ATOM 698 C CA . GLU A 1 90 ? 6.680 9.823 11.759 1.00 74.12 90 GLU A CA 1
ATOM 699 C C . GLU A 1 90 ? 6.043 9.207 10.503 1.00 74.12 90 GLU A C 1
ATOM 701 O O . GLU A 1 90 ? 6.721 8.694 9.603 1.00 74.12 90 GLU A O 1
ATOM 706 N N . THR A 1 91 ? 4.711 9.225 10.443 1.00 70.44 91 THR A N 1
ATOM 707 C CA . THR A 1 91 ? 3.941 8.749 9.294 1.00 70.44 91 THR A CA 1
ATOM 708 C C . THR A 1 91 ? 3.593 9.846 8.300 1.00 70.44 91 THR A C 1
ATOM 710 O O . THR A 1 91 ? 3.310 9.501 7.143 1.00 70.44 91 THR A O 1
ATOM 713 N N . ARG A 1 92 ? 3.684 11.131 8.681 1.00 66.44 92 ARG A N 1
ATOM 714 C CA . ARG A 1 92 ? 3.623 12.241 7.726 1.00 66.44 92 ARG A CA 1
ATOM 715 C C . ARG A 1 92 ? 4.738 12.062 6.710 1.00 66.44 92 ARG A C 1
ATOM 717 O O . ARG A 1 92 ? 5.903 11.835 7.027 1.00 66.44 92 ARG A O 1
ATOM 724 N N . GLN A 1 93 ? 4.355 12.097 5.442 1.00 62.28 93 GLN A N 1
ATOM 725 C CA . GLN A 1 93 ? 5.350 12.339 4.415 1.00 62.28 93 GLN A CA 1
ATOM 726 C C . GLN A 1 93 ? 5.788 13.800 4.522 1.00 62.28 93 GLN A C 1
ATOM 728 O O . GLN A 1 93 ? 4.977 14.620 4.964 1.00 62.28 93 GLN A O 1
ATOM 733 N N . PRO A 1 94 ? 7.010 14.140 4.074 1.00 57.25 94 PRO A N 1
ATOM 734 C CA . PRO A 1 94 ? 7.277 15.526 3.714 1.00 57.25 94 PRO A CA 1
ATOM 735 C C . PRO A 1 94 ? 6.145 16.001 2.802 1.00 57.25 94 PRO A C 1
ATOM 737 O O . PRO A 1 94 ? 5.633 15.203 2.005 1.00 57.25 94 PRO A O 1
ATOM 740 N N . GLU A 1 95 ? 5.720 17.252 2.962 1.00 52.62 95 GLU A N 1
ATOM 741 C CA . GLU A 1 95 ? 4.710 17.852 2.099 1.00 52.62 95 GLU A CA 1
ATOM 742 C C . GLU A 1 95 ? 5.238 17.849 0.665 1.00 52.62 95 GLU A C 1
ATOM 744 O O . GLU A 1 95 ? 5.959 18.738 0.229 1.00 52.62 95 GLU A O 1
ATOM 749 N N . THR A 1 96 ? 4.954 16.777 -0.069 1.00 55.59 96 THR A N 1
ATOM 750 C CA . THR A 1 96 ? 5.168 16.751 -1.504 1.00 55.59 96 THR A CA 1
ATOM 751 C C . THR A 1 96 ? 4.086 17.636 -2.076 1.00 55.59 96 THR A C 1
ATOM 753 O O . THR A 1 96 ? 2.900 17.320 -1.912 1.00 55.59 96 THR A O 1
ATOM 756 N N . ASP A 1 97 ? 4.502 18.737 -2.689 1.00 49.12 97 ASP A N 1
ATOM 757 C CA . ASP A 1 97 ? 3.616 19.665 -3.367 1.00 49.12 97 ASP A CA 1
ATOM 758 C C . ASP A 1 97 ? 2.667 18.878 -4.283 1.00 49.12 97 ASP A C 1
ATOM 760 O O . ASP A 1 97 ? 3.080 18.236 -5.252 1.00 49.12 97 ASP A O 1
ATOM 764 N N . LYS A 1 98 ? 1.379 18.863 -3.920 1.00 55.25 98 LYS A N 1
ATOM 765 C CA . LYS A 1 98 ? 0.331 18.119 -4.635 1.00 55.25 98 LYS A CA 1
ATOM 766 C C . LYS A 1 98 ? 0.072 18.699 -6.030 1.00 55.25 98 LYS A C 1
ATOM 768 O O . LYS A 1 98 ? -0.697 18.107 -6.781 1.00 55.25 98 LYS A O 1
ATOM 773 N N . SER A 1 99 ? 0.683 19.843 -6.345 1.00 56.62 99 SER A N 1
ATOM 774 C CA . SER A 1 99 ? 0.666 20.483 -7.659 1.00 56.62 99 SER A CA 1
ATOM 775 C C . SER A 1 99 ? 1.485 19.716 -8.708 1.00 56.62 99 SER A C 1
ATOM 777 O O . SER A 1 99 ? 1.242 19.861 -9.905 1.00 56.62 99 SER A O 1
ATOM 779 N N . ILE A 1 100 ? 2.435 18.870 -8.286 1.00 63.88 100 ILE A N 1
ATOM 780 C CA . ILE A 1 100 ? 3.328 18.150 -9.200 1.00 63.88 100 ILE A CA 1
ATOM 781 C C . ILE A 1 100 ? 2.904 16.686 -9.307 1.00 63.88 100 ILE A C 1
ATOM 783 O O . ILE A 1 100 ? 2.733 15.981 -8.308 1.00 63.88 100 ILE A O 1
ATOM 787 N N . ASP A 1 101 ? 2.780 16.211 -10.546 1.00 72.38 101 ASP A N 1
ATOM 788 C CA . ASP A 1 101 ? 2.552 14.801 -10.835 1.00 72.38 101 ASP A CA 1
ATOM 789 C C . ASP A 1 101 ? 3.611 13.920 -10.156 1.00 72.38 101 ASP A C 1
ATOM 791 O O . ASP A 1 101 ? 4.815 14.189 -10.188 1.00 72.38 101 ASP A O 1
ATOM 795 N N . ASN A 1 102 ? 3.166 12.817 -9.551 1.00 76.00 102 ASN A N 1
ATOM 796 C CA . ASN A 1 102 ? 4.063 11.891 -8.871 1.00 76.00 102 ASN A CA 1
ATOM 797 C C . ASN A 1 102 ? 5.069 11.298 -9.873 1.00 76.00 102 ASN A C 1
ATOM 799 O O . ASN A 1 102 ? 4.716 10.421 -10.662 1.00 76.00 102 ASN A O 1
ATOM 803 N N . HIS A 1 103 ? 6.326 11.746 -9.820 1.00 82.88 103 HIS A N 1
ATOM 804 C CA . HIS A 1 103 ? 7.367 11.330 -10.762 1.00 82.88 103 HIS A CA 1
ATOM 805 C C . HIS A 1 103 ? 7.917 9.915 -10.482 1.00 82.88 103 HIS A C 1
ATOM 807 O O . HIS A 1 103 ? 8.497 9.273 -11.363 1.00 82.88 103 HIS A O 1
ATOM 813 N N . ILE A 1 104 ? 7.696 9.383 -9.274 1.00 82.06 104 ILE A N 1
ATOM 814 C CA . ILE A 1 104 ? 8.247 8.104 -8.793 1.00 82.06 104 ILE A CA 1
ATOM 815 C C . ILE A 1 104 ? 7.942 6.899 -9.712 1.00 82.06 104 ILE A C 1
ATOM 817 O O . ILE A 1 104 ? 8.843 6.086 -9.937 1.00 82.06 104 ILE A O 1
ATOM 821 N N . PRO A 1 105 ? 6.736 6.727 -10.297 1.00 84.69 105 PRO A N 1
ATOM 822 C CA . PRO A 1 105 ? 6.462 5.629 -11.224 1.00 84.69 105 PRO A CA 1
ATOM 823 C C . PRO A 1 105 ? 7.351 5.643 -12.474 1.00 84.69 105 PRO A C 1
ATOM 825 O O . PRO A 1 105 ? 7.730 4.573 -12.954 1.00 84.69 105 PRO A O 1
ATOM 828 N N . TRP A 1 106 ? 7.706 6.820 -12.997 1.00 89.94 106 TRP A N 1
ATOM 829 C CA . TRP A 1 106 ? 8.579 6.950 -14.170 1.00 89.94 106 TRP A CA 1
ATOM 830 C C . TRP A 1 106 ? 10.008 6.533 -13.835 1.00 89.94 106 TRP A C 1
ATOM 832 O O . TRP A 1 106 ? 10.594 5.714 -14.546 1.00 89.94 106 TRP A O 1
ATOM 842 N N . VAL A 1 107 ? 10.512 6.987 -12.685 1.00 91.38 107 VAL A N 1
ATOM 843 C CA . VAL A 1 107 ? 11.824 6.587 -12.158 1.00 91.38 107 VAL A CA 1
ATOM 844 C C . VAL A 1 107 ? 11.884 5.072 -11.943 1.00 91.38 107 VAL A C 1
ATOM 846 O O . VAL A 1 107 ? 12.810 4.412 -12.414 1.00 91.38 107 VAL A O 1
ATOM 849 N N . ASN A 1 108 ? 10.861 4.476 -11.325 1.00 86.88 108 ASN A N 1
ATOM 850 C CA . ASN A 1 108 ? 10.808 3.028 -11.104 1.00 86.88 108 ASN A CA 1
ATOM 851 C C . ASN A 1 108 ? 10.817 2.226 -12.415 1.00 86.88 108 ASN A C 1
ATOM 853 O O . ASN A 1 108 ? 11.467 1.180 -12.500 1.00 86.88 108 ASN A O 1
ATOM 857 N N . ARG A 1 109 ? 10.123 2.705 -13.458 1.00 89.62 109 ARG A N 1
ATOM 858 C CA . ARG A 1 109 ? 10.150 2.071 -14.786 1.00 89.62 109 ARG A CA 1
ATOM 859 C C . ARG A 1 109 ? 11.537 2.141 -15.418 1.00 89.62 109 ARG A C 1
ATOM 861 O O . ARG A 1 109 ? 11.990 1.122 -15.943 1.00 89.62 109 ARG A O 1
ATOM 868 N N . LEU A 1 110 ? 12.209 3.290 -15.328 1.00 95.12 110 LEU A N 1
ATOM 869 C CA . LEU A 1 110 ? 13.572 3.478 -15.828 1.00 95.12 110 LEU A CA 1
ATOM 870 C C . LEU A 1 110 ? 14.559 2.536 -15.120 1.00 95.12 110 LEU A C 1
ATOM 872 O O . LEU A 1 110 ? 15.290 1.798 -15.780 1.00 95.12 110 LEU A O 1
ATOM 876 N N . VAL A 1 111 ? 14.525 2.480 -13.786 1.00 94.50 111 VAL A N 1
ATOM 877 C CA . VAL A 1 111 ? 15.377 1.578 -12.989 1.00 94.50 111 VAL A CA 1
ATOM 878 C C . VAL A 1 111 ? 15.105 0.112 -13.335 1.00 94.50 111 VAL A C 1
ATOM 880 O O . VAL A 1 111 ? 16.036 -0.673 -13.535 1.00 94.50 111 VAL A O 1
ATOM 883 N N . GLY A 1 112 ? 13.831 -0.268 -13.456 1.00 88.62 112 GLY A N 1
ATOM 884 C CA . GLY A 1 112 ? 13.443 -1.622 -13.843 1.00 88.62 112 GLY A CA 1
ATOM 885 C C . GLY A 1 112 ? 13.928 -1.997 -15.245 1.00 88.62 112 GLY A C 1
ATOM 886 O O . GLY A 1 112 ? 14.402 -3.115 -15.455 1.00 88.62 112 GLY A O 1
ATOM 887 N N . TRP A 1 113 ? 13.848 -1.071 -16.203 1.00 96.44 113 TRP A N 1
ATOM 888 C CA . TRP A 1 113 ? 14.424 -1.250 -17.535 1.00 96.44 113 TRP A CA 1
ATOM 889 C C . TRP A 1 113 ? 15.942 -1.433 -17.471 1.00 96.44 113 TRP A C 1
ATOM 891 O O . TRP A 1 113 ? 16.447 -2.410 -18.023 1.00 96.44 113 TRP A O 1
ATOM 901 N N . TRP A 1 114 ? 16.658 -0.589 -16.727 1.00 96.62 114 TRP A N 1
ATOM 902 C CA . TRP A 1 114 ? 18.112 -0.698 -16.596 1.00 96.62 114 TRP A CA 1
ATOM 903 C C . TRP A 1 114 ? 18.546 -2.037 -15.987 1.00 96.62 114 TRP A C 1
ATOM 905 O O . TRP A 1 114 ? 19.499 -2.667 -16.446 1.00 96.62 114 TRP A O 1
ATOM 915 N N . SER A 1 115 ? 17.806 -2.534 -14.994 1.00 89.88 115 SER A N 1
ATOM 916 C CA . SER A 1 115 ? 18.038 -3.863 -14.419 1.00 89.88 115 SER A CA 1
ATOM 917 C C . SER A 1 115 ? 17.917 -4.987 -15.464 1.00 89.88 115 SER A C 1
ATOM 919 O O . SER A 1 115 ? 18.751 -5.898 -15.510 1.00 89.88 115 SER A O 1
ATOM 921 N N . ARG A 1 116 ? 16.933 -4.899 -16.371 1.00 95.00 116 ARG A N 1
ATOM 922 C CA . ARG A 1 116 ? 16.786 -5.841 -17.497 1.00 95.00 116 ARG A CA 1
ATOM 923 C C . ARG A 1 116 ? 17.931 -5.728 -18.502 1.00 95.00 116 ARG A C 1
ATOM 925 O O . ARG A 1 116 ? 18.439 -6.748 -18.954 1.00 95.00 116 ARG A O 1
ATOM 932 N N . VAL A 1 117 ? 18.387 -4.513 -18.811 1.00 93.75 117 VAL A N 1
ATOM 933 C CA . VAL A 1 117 ? 19.552 -4.300 -19.690 1.00 93.75 117 VAL A CA 1
ATOM 934 C C . VAL A 1 117 ? 20.789 -4.990 -19.114 1.00 93.75 117 VAL A C 1
ATOM 936 O O . VAL A 1 117 ? 21.430 -5.767 -19.824 1.00 93.75 117 VAL A O 1
ATOM 939 N N . LYS A 1 118 ? 21.073 -4.793 -17.819 1.00 92.69 118 LYS A N 1
ATOM 940 C CA . LYS A 1 118 ? 22.200 -5.441 -17.128 1.00 92.69 118 LYS A CA 1
ATOM 941 C C . LYS A 1 118 ? 22.102 -6.967 -17.148 1.00 92.69 118 LYS A C 1
ATOM 943 O O . LYS A 1 118 ? 23.056 -7.632 -17.526 1.00 92.69 118 LYS A O 1
ATOM 948 N N . SER A 1 119 ? 20.946 -7.517 -16.778 1.00 92.50 119 SER A N 1
ATOM 949 C CA . SER A 1 119 ? 20.747 -8.975 -16.726 1.00 92.50 119 SER A CA 1
ATOM 950 C C . SER A 1 119 ? 20.728 -9.642 -18.101 1.00 92.50 119 SER A C 1
ATOM 952 O O . SER A 1 119 ? 21.077 -10.810 -18.215 1.00 92.50 119 SER A O 1
ATOM 954 N N . SER A 1 120 ? 20.382 -8.912 -19.163 1.00 93.50 120 SER A N 1
ATOM 955 C CA . SER A 1 120 ? 20.388 -9.452 -20.526 1.00 93.50 120 SER A CA 1
ATOM 956 C C . SER A 1 120 ? 21.791 -9.679 -21.107 1.00 93.50 120 SER A C 1
ATOM 958 O O . SER A 1 120 ? 21.887 -10.132 -22.248 1.00 93.50 120 SER A O 1
ATOM 960 N N . GLY A 1 121 ? 22.863 -9.296 -20.397 1.00 92.62 121 GLY A N 1
ATOM 961 C CA . GLY A 1 121 ? 24.241 -9.307 -20.907 1.00 92.62 121 GLY A CA 1
ATOM 962 C C . GLY A 1 121 ? 24.472 -8.309 -22.047 1.00 92.62 121 GLY A C 1
ATOM 963 O O . GLY A 1 121 ? 25.417 -8.450 -22.817 1.00 92.62 121 GLY A O 1
ATOM 964 N N . TRP A 1 122 ? 23.572 -7.329 -22.225 1.00 95.69 122 TRP A N 1
ATOM 965 C CA . TRP A 1 122 ? 23.663 -6.366 -23.326 1.00 95.69 122 TRP A CA 1
ATOM 966 C C . TRP A 1 122 ? 24.929 -5.528 -23.237 1.00 95.69 122 TRP A C 1
ATOM 968 O O . TRP A 1 122 ? 25.549 -5.280 -24.263 1.00 95.69 122 TRP A O 1
ATOM 978 N N . LEU A 1 123 ? 25.340 -5.149 -22.025 1.00 92.06 123 LEU A N 1
ATOM 979 C CA . LEU A 1 123 ? 26.566 -4.385 -21.831 1.00 92.06 123 LEU A CA 1
ATOM 980 C C . LEU A 1 123 ? 27.755 -5.139 -22.435 1.00 92.06 123 LEU A C 1
ATOM 982 O O . LEU A 1 123 ? 28.457 -4.577 -23.269 1.00 92.06 123 LEU A O 1
ATOM 986 N N . ASP A 1 124 ? 27.924 -6.419 -22.127 1.00 93.44 124 ASP A N 1
ATOM 987 C CA . ASP A 1 124 ? 29.090 -7.197 -22.566 1.00 93.44 124 ASP A CA 1
ATOM 988 C C . ASP A 1 124 ? 29.215 -7.299 -24.095 1.00 93.44 124 ASP A C 1
ATOM 990 O O . ASP A 1 124 ? 30.324 -7.332 -24.620 1.00 93.44 124 ASP A O 1
ATOM 994 N N . ARG A 1 125 ? 28.089 -7.274 -24.822 1.00 95.94 125 ARG A N 1
ATOM 995 C CA . ARG A 1 125 ? 28.059 -7.319 -26.297 1.00 95.94 125 ARG A CA 1
ATOM 996 C C . ARG A 1 125 ? 27.913 -5.959 -26.986 1.00 95.94 125 ARG A C 1
ATOM 998 O O . ARG A 1 125 ? 28.052 -5.886 -28.204 1.00 95.94 125 ARG A O 1
ATOM 1005 N N . ALA A 1 126 ? 27.579 -4.899 -26.253 1.00 93.94 126 ALA A N 1
ATOM 1006 C CA . ALA A 1 126 ? 27.316 -3.589 -26.838 1.00 93.94 126 ALA A CA 1
ATOM 1007 C C . ALA A 1 126 ? 28.610 -2.931 -27.320 1.00 93.94 126 ALA A C 1
ATOM 1009 O O . ALA A 1 126 ? 29.584 -2.814 -26.567 1.00 93.94 126 ALA A O 1
ATOM 1010 N N . THR A 1 127 ? 28.590 -2.425 -28.552 1.00 97.06 127 THR A N 1
ATOM 1011 C CA . THR A 1 127 ? 29.713 -1.675 -29.118 1.00 97.06 127 THR A CA 1
ATOM 1012 C C . THR A 1 127 ? 29.903 -0.338 -28.398 1.00 97.06 127 THR A C 1
ATOM 1014 O O . THR A 1 127 ? 28.979 0.218 -27.793 1.00 97.06 127 THR A O 1
ATOM 1017 N N . SER A 1 128 ? 31.098 0.242 -28.513 1.00 94.12 128 SER A N 1
ATOM 1018 C CA . SER A 1 128 ? 31.388 1.574 -27.967 1.00 94.12 128 SER A CA 1
ATOM 1019 C C . SER A 1 128 ? 30.434 2.647 -28.504 1.00 94.12 128 SER A C 1
ATOM 1021 O O . SER A 1 128 ? 30.008 3.521 -27.752 1.00 94.12 128 SER A O 1
ATOM 1023 N N . SER A 1 129 ? 30.037 2.555 -29.780 1.00 96.00 129 SER A N 1
ATOM 1024 C CA . SER A 1 129 ? 29.072 3.480 -30.385 1.00 96.00 129 SER A CA 1
ATOM 1025 C C . SER A 1 129 ? 27.663 3.318 -29.808 1.00 96.00 129 SER A C 1
ATOM 1027 O O . SER A 1 129 ? 27.014 4.320 -29.516 1.00 96.00 129 SER A O 1
ATOM 1029 N N . GLN A 1 130 ? 27.209 2.084 -29.569 1.00 95.44 130 GLN A N 1
ATOM 1030 C CA . GLN A 1 130 ? 25.913 1.803 -28.941 1.00 95.44 130 GLN A CA 1
ATOM 1031 C C . GLN A 1 130 ? 25.864 2.289 -27.489 1.00 95.44 130 GLN A C 1
ATOM 1033 O O . GLN A 1 130 ? 24.878 2.890 -27.066 1.00 95.44 130 GLN A O 1
ATOM 1038 N N . ARG A 1 131 ? 26.946 2.089 -26.728 1.00 95.94 131 ARG A N 1
ATOM 1039 C CA . ARG A 1 131 ? 27.064 2.599 -25.352 1.00 95.94 131 ARG A CA 1
ATOM 1040 C C . ARG A 1 131 ? 27.081 4.126 -25.311 1.00 95.94 131 ARG A C 1
ATOM 1042 O O . ARG A 1 131 ? 26.431 4.713 -24.452 1.00 95.94 131 ARG A O 1
ATOM 1049 N N . ALA A 1 132 ? 27.788 4.765 -26.243 1.00 95.62 132 ALA A N 1
ATOM 1050 C CA . ALA A 1 132 ? 27.813 6.220 -26.359 1.00 95.62 132 ALA A CA 1
ATOM 1051 C C . ALA A 1 132 ? 26.440 6.797 -26.740 1.00 95.62 132 ALA A C 1
ATOM 1053 O O . ALA A 1 132 ? 26.052 7.826 -26.194 1.00 95.62 132 ALA A O 1
ATOM 1054 N N . ALA A 1 133 ? 25.694 6.132 -27.630 1.00 95.00 133 ALA A N 1
ATOM 1055 C CA . ALA A 1 133 ? 24.322 6.517 -27.960 1.00 95.00 133 ALA A CA 1
ATOM 1056 C C . ALA A 1 133 ? 23.412 6.440 -26.727 1.00 95.00 133 ALA A C 1
ATOM 1058 O O . ALA A 1 133 ? 22.821 7.448 -26.359 1.00 95.00 133 ALA A O 1
ATOM 1059 N N . LEU A 1 134 ? 23.424 5.310 -26.011 1.00 95.31 134 LEU A N 1
ATOM 1060 C CA . LEU A 1 134 ? 22.628 5.145 -24.794 1.00 95.31 134 LEU A CA 1
ATOM 1061 C C . LEU A 1 134 ? 22.971 6.182 -23.717 1.00 95.31 134 LEU A C 1
ATOM 1063 O O . LEU A 1 134 ? 22.088 6.667 -23.019 1.00 95.31 134 LEU A O 1
ATOM 1067 N N . LYS A 1 135 ? 24.255 6.535 -23.578 1.00 96.31 135 LYS A N 1
ATOM 1068 C CA . LYS A 1 135 ? 24.680 7.581 -2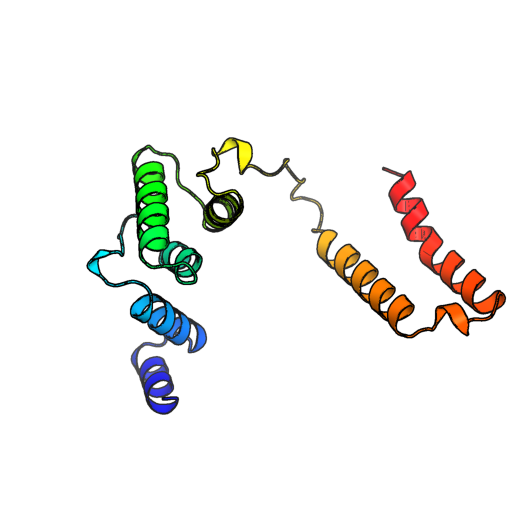2.644 1.00 96.31 135 LYS A CA 1
ATOM 1069 C C . LYS A 1 135 ? 24.097 8.946 -23.021 1.00 96.31 135 LYS A C 1
ATOM 1071 O O . LYS A 1 135 ? 23.593 9.625 -22.139 1.00 96.31 135 LYS A O 1
ATOM 1076 N N . ARG A 1 136 ? 24.123 9.319 -24.308 1.00 96.50 136 ARG A N 1
ATOM 1077 C CA . ARG A 1 136 ? 23.498 10.566 -24.788 1.00 96.50 136 ARG A CA 1
ATOM 1078 C C . ARG A 1 136 ? 21.992 10.579 -24.549 1.00 96.50 136 ARG A C 1
ATOM 1080 O O . ARG A 1 136 ? 21.470 11.597 -24.117 1.00 96.50 136 ARG A O 1
ATOM 1087 N N . ASP A 1 137 ? 21.317 9.455 -24.773 1.00 96.00 137 ASP A N 1
ATOM 1088 C CA . ASP A 1 137 ? 19.867 9.351 -24.567 1.00 96.00 137 ASP A CA 1
ATOM 1089 C C . ASP A 1 137 ? 19.474 9.508 -23.086 1.00 96.00 137 ASP A C 1
ATOM 1091 O O . ASP A 1 137 ? 18.368 9.947 -22.777 1.00 96.00 137 ASP A O 1
ATOM 1095 N N . LEU A 1 138 ? 20.379 9.167 -22.160 1.00 96.44 138 LEU A N 1
ATOM 1096 C CA . LEU A 1 138 ? 20.182 9.328 -20.716 1.00 96.44 138 LEU A CA 1
ATOM 1097 C C . LEU A 1 138 ? 20.633 10.698 -20.182 1.00 96.44 138 LEU A C 1
ATOM 1099 O O . LEU A 1 138 ? 20.310 11.026 -19.041 1.00 96.44 138 LEU A O 1
ATOM 1103 N N . GLU A 1 139 ? 21.336 11.505 -20.981 1.00 96.44 139 GLU A N 1
ATOM 1104 C CA . GLU A 1 139 ? 21.840 12.824 -20.578 1.00 96.44 139 GLU A CA 1
ATOM 1105 C C . GLU A 1 139 ? 20.739 13.765 -20.053 1.00 96.44 139 GLU A C 1
ATOM 1107 O O . GLU A 1 139 ? 20.947 14.354 -18.994 1.00 96.44 139 GLU A O 1
ATOM 1112 N N . PRO A 1 140 ? 19.534 13.852 -20.663 1.00 96.62 140 PRO A N 1
ATOM 1113 C CA . PRO A 1 140 ? 18.475 14.724 -20.150 1.00 96.62 140 PRO A CA 1
ATOM 1114 C C . PRO A 1 140 ? 18.068 14.420 -18.702 1.00 96.62 140 PRO A C 1
ATOM 1116 O O . PRO A 1 140 ? 17.672 15.320 -17.970 1.00 96.62 140 PRO A O 1
ATOM 1119 N N . ILE A 1 141 ? 18.183 13.163 -18.259 1.00 95.06 141 ILE A N 1
ATOM 1120 C CA . ILE A 1 141 ? 17.876 12.775 -16.873 1.00 95.06 141 ILE A CA 1
ATOM 1121 C C . ILE A 1 141 ? 18.922 13.354 -15.913 1.00 95.06 141 ILE A C 1
ATOM 1123 O O . ILE A 1 141 ? 18.577 13.775 -14.811 1.00 95.06 141 ILE A O 1
ATOM 1127 N N . ILE A 1 142 ? 20.190 13.385 -16.333 1.00 95.12 142 ILE A N 1
ATOM 1128 C CA . ILE A 1 142 ? 21.285 13.997 -15.572 1.00 95.12 142 ILE A CA 1
ATOM 1129 C C . ILE A 1 142 ? 21.084 15.512 -15.508 1.00 95.12 142 ILE A C 1
ATOM 1131 O O . ILE A 1 142 ? 21.231 16.093 -14.438 1.00 95.12 142 ILE A O 1
ATOM 1135 N N . THR A 1 143 ? 20.702 16.141 -16.623 1.00 96.19 143 THR A N 1
ATOM 1136 C CA . THR A 1 143 ? 20.373 17.571 -16.664 1.00 96.19 143 THR A CA 1
ATOM 1137 C C . THR A 1 143 ? 19.266 17.914 -15.670 1.00 96.19 143 THR A C 1
ATOM 1139 O O . THR A 1 143 ? 19.501 18.744 -14.801 1.00 96.19 143 THR A O 1
ATOM 1142 N N . ILE A 1 144 ? 18.129 17.205 -15.714 1.00 94.00 144 ILE A N 1
ATOM 1143 C CA . ILE A 1 144 ? 17.017 17.401 -14.765 1.00 94.00 144 ILE A CA 1
ATOM 1144 C C . ILE A 1 144 ? 17.498 17.257 -13.318 1.00 94.00 144 ILE A C 1
ATOM 1146 O O . ILE A 1 144 ? 17.125 18.052 -12.468 1.00 94.00 144 ILE A O 1
ATOM 1150 N N . TYR A 1 145 ? 18.322 16.247 -13.020 1.00 91.88 145 TYR A N 1
ATOM 1151 C CA . TYR A 1 145 ? 18.843 16.044 -11.667 1.00 91.88 145 TYR A CA 1
ATOM 1152 C C . TYR A 1 145 ? 19.731 17.204 -11.193 1.00 91.88 145 TYR A C 1
ATOM 1154 O O . TYR A 1 145 ? 19.673 17.560 -10.024 1.00 91.88 145 TYR A O 1
ATOM 1162 N N . ASN A 1 146 ? 20.541 17.785 -12.081 1.00 94.81 146 ASN A N 1
ATOM 1163 C CA . ASN A 1 146 ? 21.444 18.892 -11.754 1.00 94.81 146 ASN A CA 1
ATOM 1164 C C . ASN A 1 146 ? 20.745 20.264 -11.681 1.00 94.81 146 ASN A C 1
ATOM 1166 O O . ASN A 1 146 ? 21.349 21.218 -11.199 1.00 94.81 146 ASN A O 1
ATOM 1170 N N . GLU A 1 147 ? 19.523 20.387 -12.205 1.00 93.19 147 GLU A N 1
ATOM 1171 C CA . GLU A 1 147 ? 18.694 21.601 -12.116 1.00 93.19 147 GLU A CA 1
ATOM 1172 C C . GLU A 1 147 ? 17.966 21.738 -10.764 1.00 93.19 147 GLU A C 1
ATOM 1174 O O . GLU A 1 147 ? 17.381 22.789 -10.493 1.00 93.19 147 GLU A O 1
ATOM 1179 N N . LEU A 1 148 ? 17.996 20.687 -9.935 1.00 83.69 148 LEU A N 1
ATOM 1180 C CA . LEU A 1 148 ? 17.413 20.621 -8.590 1.00 83.69 148 LEU A CA 1
ATOM 1181 C C . LEU A 1 148 ? 18.460 20.916 -7.509 1.00 83.69 148 LEU A C 1
ATOM 1183 O O . LEU A 1 148 ? 18.063 21.517 -6.485 1.00 83.69 148 LEU A O 1
#

Radius of gyration: 23.21 Å; chains: 1; bounding box: 59×44×52 Å

pLDDT: mean 90.33, std 10.38, range [49.12, 98.0]

Sequence (148 aa):
PTAIVDDAVRITGIDRSTLLNYAYVSRKIPIRSRTATLSWEHHKVVAKLPPVEQREWLDAAAQSVSAGNPVSTRALRRSINSGRMLEPEETRQPETDKSIDNHIPWVNRLVGWWSRVKSSGWLDRATSSQRAALKRDLEPIITIYNEL